Protein AF-A0A522J3L0-F1 (afdb_monomer_lite)

pLDDT: mean 90.89, std 9.18, range [50.06, 98.31]

Secondary structure (DSSP, 8-state):
--SS-EEEEEEEEE-SSSEEEEEEEEE-SSPPTT-SSSEEEEEEEEETT--SEEEETTEEEE-----HHHHHHHHHHHHTT-

Radius of gyration: 17.01 Å; chains: 1; bounding box: 41×33×41 Å

Sequence (82 aa):
MSDKAERLLKERIKLGEDVFADVSVWTVPERVRGSTHRYKYALAYVVAGKGDHRHLGTVEAPYVFVSIDQLIDDFWTDVTQL

Structure (mmCIF, N/CA/C/O backbone):
data_AF-A0A522J3L0-F1
#
_entry.id   AF-A0A522J3L0-F1
#
loop_
_atom_site.group_PDB
_atom_site.id
_atom_site.type_symbol
_atom_site.label_atom_id
_atom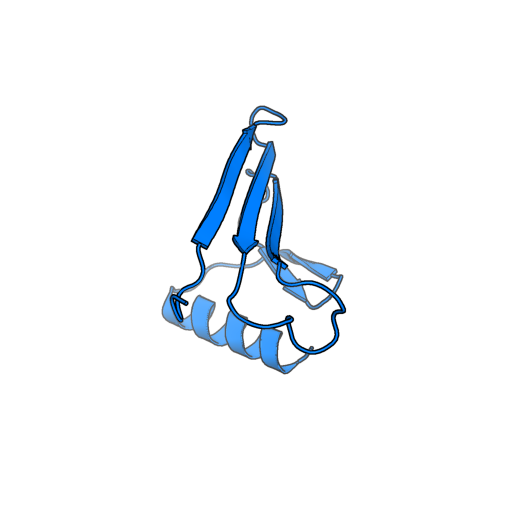_site.label_alt_id
_atom_site.label_comp_id
_atom_site.label_asym_id
_atom_site.label_entity_id
_atom_site.label_seq_id
_atom_site.pdbx_PDB_ins_code
_atom_site.Cartn_x
_atom_site.Cartn_y
_atom_site.Cartn_z
_atom_site.occupancy
_atom_site.B_iso_or_equiv
_atom_site.auth_seq_id
_atom_site.auth_comp_id
_atom_site.auth_asym_id
_atom_site.auth_atom_id
_atom_site.pdbx_PDB_model_num
ATOM 1 N N . MET A 1 1 ? 26.316 -5.960 -16.288 1.00 50.06 1 MET A N 1
ATOM 2 C CA . MET A 1 1 ? 25.130 -5.148 -15.933 1.00 50.06 1 MET A CA 1
ATOM 3 C C . MET A 1 1 ? 24.633 -5.663 -14.593 1.00 50.06 1 MET A C 1
ATOM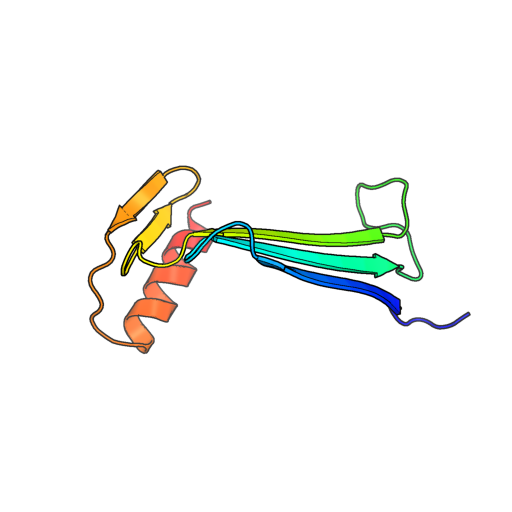 5 O O . MET A 1 1 ? 24.746 -6.856 -14.376 1.00 50.06 1 MET A O 1
ATOM 9 N N . SER A 1 2 ? 24.244 -4.786 -13.668 1.00 56.16 2 SER A N 1
ATOM 10 C CA . SER A 1 2 ? 23.911 -5.167 -12.286 1.00 56.16 2 SER A CA 1
ATOM 11 C C . SER A 1 2 ? 22.612 -5.980 -12.241 1.00 56.16 2 SER A C 1
ATOM 13 O O . SER A 1 2 ? 21.601 -5.510 -12.752 1.00 56.16 2 SER A O 1
ATOM 15 N N . ASP A 1 3 ? 22.613 -7.145 -11.587 1.00 73.44 3 ASP A N 1
ATOM 16 C CA . ASP A 1 3 ? 21.424 -8.000 -11.374 1.00 73.44 3 ASP A CA 1
ATOM 17 C C . ASP A 1 3 ? 20.443 -7.431 -10.330 1.00 73.44 3 ASP A C 1
ATOM 19 O O . ASP A 1 3 ? 19.553 -8.120 -9.829 1.00 73.44 3 ASP A O 1
ATOM 23 N N . LYS A 1 4 ? 20.594 -6.155 -9.963 1.00 79.56 4 LYS A N 1
ATOM 24 C CA . LYS A 1 4 ? 19.779 -5.503 -8.940 1.00 79.56 4 LYS A CA 1
ATOM 25 C C . LYS A 1 4 ? 18.762 -4.551 -9.540 1.00 79.56 4 LYS A C 1
ATOM 27 O O . LYS A 1 4 ? 19.049 -3.794 -10.461 1.00 79.56 4 LYS A O 1
ATOM 32 N N . ALA A 1 5 ? 17.580 -4.559 -8.933 1.00 91.62 5 ALA A N 1
ATOM 33 C CA . ALA A 1 5 ? 16.588 -3.522 -9.134 1.00 91.62 5 ALA A CA 1
ATOM 34 C C . ALA A 1 5 ? 17.112 -2.175 -8.610 1.00 91.62 5 ALA A C 1
ATOM 36 O O . ALA A 1 5 ? 17.674 -2.108 -7.514 1.00 91.62 5 ALA A O 1
ATOM 37 N N . GLU A 1 6 ? 16.878 -1.107 -9.363 1.00 95.00 6 GLU A N 1
ATOM 38 C CA . GLU A 1 6 ? 17.203 0.264 -8.975 1.00 95.00 6 GLU A CA 1
ATOM 39 C C . GLU A 1 6 ? 15.908 1.040 -8.729 1.00 95.00 6 GLU A C 1
ATOM 41 O O . GLU A 1 6 ? 14.956 0.976 -9.509 1.00 95.00 6 GLU A O 1
ATOM 46 N N . ARG A 1 7 ? 15.846 1.751 -7.602 1.00 95.69 7 ARG A N 1
ATOM 47 C CA . ARG A 1 7 ? 14.666 2.521 -7.203 1.00 95.69 7 ARG A CA 1
ATOM 48 C C . ARG A 1 7 ? 14.647 3.848 -7.954 1.00 95.69 7 ARG A C 1
ATOM 50 O O . ARG A 1 7 ? 15.497 4.693 -7.698 1.00 95.69 7 ARG A O 1
ATOM 57 N N . LEU A 1 8 ? 13.645 4.032 -8.807 1.00 96.25 8 LEU A N 1
ATOM 58 C CA . LEU A 1 8 ? 13.432 5.270 -9.559 1.00 96.25 8 LEU A CA 1
ATOM 59 C C . LEU A 1 8 ? 12.585 6.271 -8.775 1.00 96.25 8 LEU A C 1
ATOM 61 O O . LEU A 1 8 ? 12.872 7.462 -8.787 1.00 96.25 8 LEU A O 1
ATOM 65 N N . LEU A 1 9 ? 11.556 5.779 -8.080 1.00 95.94 9 LEU A N 1
ATOM 66 C CA . LEU A 1 9 ? 10.612 6.604 -7.333 1.00 95.94 9 LEU A CA 1
ATOM 67 C C . LEU A 1 9 ? 10.228 5.910 -6.027 1.00 95.94 9 LEU A C 1
ATOM 69 O O . LEU A 1 9 ? 9.991 4.700 -6.004 1.00 95.94 9 LEU A O 1
ATOM 73 N N . LYS A 1 10 ? 10.172 6.673 -4.937 1.00 97.00 10 LYS A N 1
ATOM 74 C CA . LYS A 1 10 ? 9.530 6.267 -3.683 1.00 97.00 10 LYS A CA 1
ATOM 75 C C . LYS A 1 10 ? 9.043 7.516 -2.976 1.00 97.00 10 LYS A C 1
ATOM 77 O O . LYS A 1 10 ? 9.818 8.171 -2.282 1.00 97.00 10 LYS A O 1
ATOM 82 N N . GLU A 1 11 ? 7.774 7.814 -3.172 1.00 97.19 11 GLU A N 1
ATOM 83 C CA . GLU A 1 11 ? 7.131 9.009 -2.652 1.00 97.19 11 GLU A CA 1
ATOM 84 C C . GLU A 1 11 ? 5.856 8.641 -1.912 1.00 97.19 11 GLU A C 1
ATOM 86 O O . GLU A 1 11 ? 5.129 7.728 -2.305 1.00 97.19 11 GLU A O 1
ATOM 91 N N . ARG A 1 12 ? 5.597 9.388 -0.840 1.00 96.75 12 ARG A N 1
ATOM 92 C CA . ARG A 1 12 ? 4.295 9.449 -0.193 1.00 96.75 12 ARG A CA 1
ATOM 93 C C . ARG A 1 12 ? 3.731 10.837 -0.442 1.00 96.75 12 ARG A C 1
ATOM 95 O O . ARG A 1 12 ? 4.255 11.818 0.083 1.00 96.75 12 ARG A O 1
ATOM 102 N N . ILE A 1 13 ? 2.681 10.915 -1.244 1.00 97.19 13 ILE A N 1
ATOM 103 C CA . ILE A 1 13 ? 2.045 12.172 -1.634 1.00 97.19 13 ILE A CA 1
ATOM 104 C C . ILE A 1 13 ? 0.856 12.393 -0.707 1.00 97.19 13 ILE A C 1
ATOM 106 O O . ILE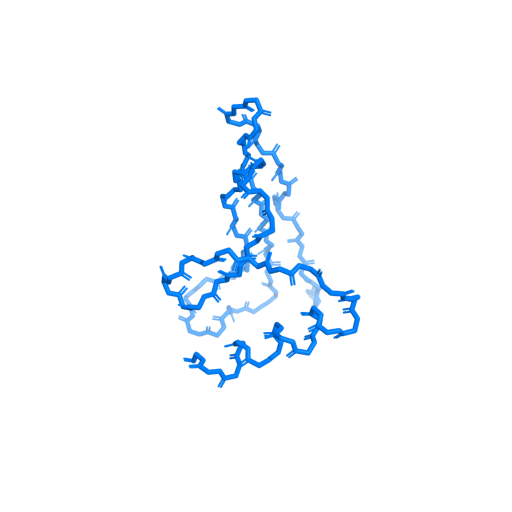 A 1 13 ? -0.107 11.631 -0.756 1.00 97.19 13 ILE A O 1
ATOM 110 N N . LYS A 1 14 ? 0.910 13.421 0.145 1.00 95.69 14 LYS A N 1
ATOM 111 C CA . LYS A 1 14 ? -0.239 13.825 0.967 1.00 95.69 14 LYS A CA 1
ATOM 112 C C . LYS A 1 14 ? -1.285 14.492 0.069 1.00 95.69 14 LYS A C 1
ATOM 114 O O . LYS A 1 14 ? -0.979 15.474 -0.599 1.00 95.69 14 LYS A O 1
ATOM 119 N N . LEU A 1 15 ? -2.498 13.951 0.056 1.00 95.94 15 LEU A N 1
ATOM 120 C CA . LEU A 1 15 ? -3.624 14.417 -0.766 1.00 95.94 15 LEU A CA 1
ATOM 121 C C . LEU A 1 15 ? -4.718 15.094 0.072 1.00 95.94 15 LEU A C 1
ATOM 123 O O . LEU A 1 15 ? -5.526 15.848 -0.459 1.00 95.94 15 LEU A O 1
ATOM 127 N N . GLY A 1 16 ? -4.728 14.851 1.380 1.00 92.69 16 GLY A N 1
ATOM 128 C CA . GLY A 1 16 ? -5.641 15.455 2.345 1.00 92.69 16 GLY A CA 1
ATOM 129 C C . GLY A 1 16 ? -5.114 15.274 3.764 1.00 92.69 16 GLY A C 1
ATOM 130 O O . GLY A 1 16 ? -4.001 14.783 3.950 1.00 92.69 16 GLY A O 1
ATOM 131 N N . GLU A 1 17 ? -5.894 15.676 4.766 1.00 89.81 17 GLU A N 1
ATOM 132 C CA . GLU A 1 17 ? -5.533 15.505 6.181 1.00 89.81 17 GLU A CA 1
ATOM 133 C C . GLU A 1 17 ? -5.219 14.039 6.503 1.00 89.81 17 GLU A C 1
ATOM 135 O O . GLU A 1 17 ? -4.112 13.745 6.954 1.00 89.81 17 GLU A O 1
ATOM 140 N N . ASP A 1 18 ? -6.120 13.150 6.084 1.00 90.31 18 ASP A N 1
ATOM 141 C CA . ASP A 1 18 ? -6.058 11.702 6.282 1.00 90.31 18 ASP A CA 1
ATOM 142 C C . ASP A 1 18 ? -5.958 10.925 4.963 1.00 90.31 18 ASP A C 1
ATOM 144 O O . ASP A 1 18 ? -6.315 9.759 4.886 1.00 90.31 18 ASP A O 1
ATOM 148 N N . VAL A 1 19 ? -5.497 11.546 3.878 1.00 93.81 19 VAL A N 1
ATOM 149 C CA . VAL A 1 19 ? -5.428 10.884 2.566 1.00 93.81 19 VAL A CA 1
ATOM 150 C C . VAL A 1 19 ? -4.029 11.009 1.994 1.00 93.81 19 VAL A C 1
ATOM 152 O O . VAL A 1 19 ? -3.480 12.112 1.925 1.00 93.81 19 VAL A O 1
ATOM 155 N N . PHE A 1 20 ? -3.452 9.899 1.539 1.00 94.75 20 PHE A N 1
ATOM 156 C CA . PHE A 1 20 ? -2.172 9.902 0.839 1.00 94.75 20 PHE A CA 1
ATOM 157 C C . PHE A 1 20 ? -2.072 8.803 -0.221 1.00 94.75 20 PHE A C 1
ATOM 159 O O . PHE A 1 20 ? -2.737 7.773 -0.146 1.00 94.75 20 PHE A O 1
ATOM 166 N N . ALA A 1 21 ? -1.200 9.016 -1.205 1.00 96.94 21 ALA A N 1
ATOM 167 C CA . ALA A 1 21 ? -0.790 7.994 -2.158 1.00 96.94 21 ALA A CA 1
ATOM 168 C C . ALA A 1 21 ? 0.650 7.551 -1.873 1.00 96.94 21 ALA A C 1
ATOM 170 O O . ALA A 1 21 ? 1.550 8.388 -1.813 1.00 96.94 21 ALA A O 1
ATOM 171 N N . ASP A 1 22 ? 0.871 6.246 -1.727 1.00 97.31 22 ASP A N 1
ATOM 172 C CA . ASP A 1 22 ? 2.203 5.643 -1.721 1.00 97.31 22 ASP A CA 1
ATOM 173 C C . ASP A 1 22 ? 2.550 5.168 -3.130 1.00 97.31 22 ASP A C 1
ATOM 175 O O . ASP A 1 22 ? 1.873 4.316 -3.708 1.00 97.31 22 ASP A O 1
ATOM 179 N N . VAL A 1 23 ? 3.631 5.715 -3.677 1.00 97.81 23 VAL A N 1
ATOM 180 C CA . VAL A 1 23 ? 4.100 5.445 -5.035 1.00 97.81 23 VAL A CA 1
ATOM 181 C C . VAL A 1 23 ? 5.516 4.910 -4.955 1.00 97.81 23 VAL A C 1
ATOM 183 O O . VAL A 1 23 ? 6.433 5.610 -4.526 1.00 97.81 23 VAL A O 1
ATOM 186 N N . SER A 1 24 ? 5.721 3.668 -5.384 1.00 98.12 24 SER A N 1
ATOM 187 C CA . SER A 1 24 ? 7.056 3.086 -5.514 1.00 98.12 24 SER A CA 1
ATOM 188 C C . SER A 1 24 ? 7.264 2.500 -6.905 1.00 98.12 24 SER A C 1
ATOM 190 O O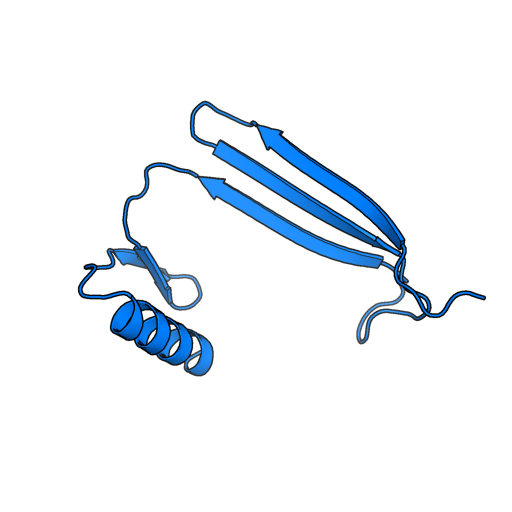 . SER A 1 24 ? 6.452 1.705 -7.378 1.00 98.12 24 SER A O 1
ATOM 192 N N . VAL A 1 25 ? 8.370 2.878 -7.550 1.00 97.62 25 VAL A N 1
ATOM 193 C CA . VAL A 1 25 ? 8.756 2.412 -8.888 1.00 97.62 25 VAL A CA 1
ATOM 194 C C . VAL A 1 25 ? 10.229 2.026 -8.893 1.00 97.62 25 VAL A C 1
ATOM 196 O O . VAL A 1 25 ? 11.095 2.767 -8.420 1.00 97.62 25 VAL A O 1
ATOM 199 N N . TRP A 1 26 ? 10.515 0.871 -9.480 1.00 97.75 26 TRP A N 1
ATOM 200 C CA . TRP A 1 26 ? 11.859 0.345 -9.674 1.00 97.75 26 TRP A CA 1
ATOM 201 C C . TRP A 1 26 ? 12.068 -0.020 -11.138 1.00 97.75 26 TRP A C 1
ATOM 203 O O . TRP A 1 26 ? 11.171 -0.582 -11.768 1.00 97.75 26 TRP A O 1
ATOM 213 N N . THR A 1 27 ? 13.262 0.233 -11.664 1.00 97.00 27 THR A N 1
ATOM 214 C CA . THR A 1 27 ? 13.734 -0.445 -12.875 1.00 97.00 27 THR A CA 1
ATOM 215 C C . THR A 1 27 ? 14.357 -1.782 -12.484 1.00 97.00 27 THR A C 1
ATOM 217 O O . THR A 1 27 ? 15.010 -1.892 -11.445 1.00 97.00 27 THR A O 1
ATOM 220 N N . VAL A 1 28 ? 14.123 -2.817 -13.283 1.00 95.56 28 VAL A N 1
ATOM 221 C CA . VAL A 1 28 ? 14.603 -4.182 -13.055 1.00 95.56 28 VAL A CA 1
ATOM 222 C C . VAL A 1 28 ? 15.463 -4.674 -14.231 1.00 95.56 28 VAL A C 1
ATOM 224 O O . VAL A 1 28 ? 15.256 -4.252 -15.375 1.00 95.56 28 VAL A O 1
ATOM 227 N N . PRO A 1 29 ? 16.422 -5.590 -13.991 1.00 93.31 29 PRO A N 1
ATOM 228 C CA . PRO A 1 29 ? 17.358 -6.056 -15.021 1.00 93.31 29 PRO A CA 1
ATOM 229 C C . PRO A 1 29 ? 16.736 -6.882 -16.147 1.00 93.31 29 PRO A C 1
ATOM 231 O O . PRO A 1 29 ? 17.388 -7.090 -17.167 1.00 93.31 29 PRO A O 1
ATOM 234 N N . GLU A 1 30 ? 15.485 -7.323 -16.011 1.00 94.00 30 GLU A N 1
ATOM 235 C CA . GLU A 1 30 ? 14.723 -8.069 -17.018 1.00 94.00 30 GLU A CA 1
ATOM 236 C C . GLU A 1 30 ? 13.300 -7.524 -17.130 1.00 94.00 30 GLU A C 1
ATOM 238 O O . GLU A 1 30 ? 12.842 -6.768 -16.274 1.00 94.00 30 GLU A O 1
ATOM 243 N N . ARG A 1 31 ? 12.585 -7.869 -18.205 1.00 94.94 31 ARG A N 1
ATOM 244 C CA . ARG A 1 31 ? 11.176 -7.473 -18.313 1.00 94.94 31 ARG A CA 1
ATOM 245 C C . ARG A 1 31 ? 10.382 -8.162 -17.213 1.00 94.94 31 ARG A C 1
ATOM 247 O O . ARG A 1 31 ? 10.583 -9.344 -16.944 1.00 94.94 31 ARG A O 1
ATOM 254 N N . VAL A 1 32 ? 9.452 -7.433 -16.610 1.00 93.38 32 VAL A N 1
ATOM 255 C CA . VAL A 1 32 ? 8.523 -8.044 -15.658 1.00 93.38 32 VAL A CA 1
ATOM 256 C C . VAL A 1 32 ? 7.669 -9.062 -16.412 1.00 93.38 32 VAL A C 1
ATOM 258 O O . VAL A 1 32 ? 7.183 -8.776 -17.507 1.00 93.38 32 VAL A O 1
ATOM 261 N N . ARG A 1 33 ? 7.502 -10.263 -15.849 1.00 93.00 33 ARG A N 1
ATOM 262 C CA . ARG A 1 33 ? 6.688 -11.325 -16.454 1.00 93.00 33 ARG A CA 1
ATOM 263 C C . ARG A 1 33 ? 5.296 -10.787 -16.799 1.00 93.00 33 ARG A C 1
ATOM 265 O O . ARG A 1 33 ? 4.630 -10.215 -15.945 1.00 93.00 33 ARG A O 1
ATOM 272 N N . GLY A 1 34 ? 4.868 -10.991 -18.045 1.00 93.94 34 GLY A N 1
ATOM 273 C CA . GLY A 1 34 ? 3.582 -10.488 -18.543 1.00 93.94 34 GLY A CA 1
ATOM 274 C C . GLY A 1 34 ? 3.595 -9.022 -18.989 1.00 93.94 34 GLY A C 1
ATOM 275 O O . GLY A 1 34 ? 2.548 -8.501 -19.354 1.00 93.94 34 GLY A O 1
ATOM 276 N N . SER A 1 35 ? 4.757 -8.362 -19.000 1.00 93.94 35 SER A N 1
ATOM 277 C CA . SER A 1 35 ? 4.915 -6.982 -19.458 1.00 93.94 35 SER A CA 1
ATOM 278 C C . SER A 1 35 ? 5.977 -6.843 -20.555 1.00 93.94 35 SER A C 1
ATOM 280 O O . SER A 1 35 ? 6.899 -7.649 -20.696 1.00 93.94 35 SER A O 1
ATOM 282 N N . THR A 1 36 ? 5.863 -5.773 -21.342 1.00 95.62 36 THR A N 1
ATOM 283 C CA . THR A 1 36 ? 6.854 -5.364 -22.341 1.00 95.62 36 THR A CA 1
ATOM 284 C C . THR A 1 36 ? 7.965 -4.484 -21.760 1.00 95.62 36 THR A C 1
ATOM 286 O O . THR A 1 36 ? 8.958 -4.259 -22.456 1.00 95.62 36 THR A O 1
ATOM 289 N N . HIS A 1 37 ? 7.845 -4.034 -20.504 1.00 95.00 37 HIS A N 1
ATOM 290 C CA . HIS A 1 37 ? 8.750 -3.075 -19.864 1.00 95.00 37 HIS A CA 1
ATOM 291 C C . HIS A 1 37 ? 9.565 -3.656 -18.699 1.00 95.00 37 HIS A C 1
ATOM 293 O O . HIS A 1 37 ? 9.279 -4.719 -18.148 1.00 95.00 37 HIS A O 1
ATOM 299 N N . ARG A 1 38 ? 10.576 -2.889 -18.283 1.00 96.38 38 ARG A N 1
ATOM 300 C CA . ARG A 1 38 ? 11.514 -3.200 -17.193 1.00 96.38 38 ARG A CA 1
ATOM 301 C C . ARG A 1 38 ? 11.171 -2.485 -15.882 1.00 96.38 38 ARG A C 1
ATOM 303 O O . ARG A 1 38 ? 12.038 -2.305 -15.044 1.00 96.38 38 ARG A O 1
ATOM 310 N N . TYR A 1 39 ? 9.923 -2.063 -15.699 1.00 96.44 39 TYR A N 1
ATOM 311 C CA . TYR A 1 39 ? 9.476 -1.417 -14.465 1.00 96.44 39 TYR A CA 1
ATOM 312 C C . TYR A 1 39 ? 8.665 -2.360 -13.584 1.00 96.44 39 TYR A C 1
ATOM 314 O O . TYR A 1 39 ? 7.685 -2.946 -14.041 1.00 96.44 39 TYR A O 1
ATOM 322 N N . LYS A 1 40 ? 9.049 -2.464 -12.312 1.00 95.69 40 LYS A N 1
ATOM 323 C CA . LYS A 1 40 ? 8.201 -2.990 -11.239 1.00 95.69 40 LYS A CA 1
ATOM 324 C C . LYS A 1 40 ? 7.641 -1.799 -10.470 1.00 95.69 40 LYS A C 1
ATOM 326 O O . LYS A 1 40 ? 8.359 -0.826 -10.253 1.00 95.69 40 LYS A O 1
ATOM 331 N N . T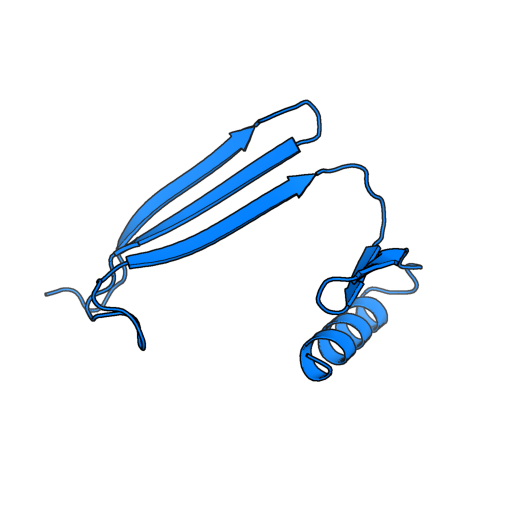YR A 1 41 ? 6.387 -1.867 -10.048 1.00 96.19 41 TYR A N 1
ATOM 332 C CA . TYR A 1 41 ? 5.751 -0.782 -9.309 1.00 96.19 41 TYR A CA 1
ATOM 333 C C . TYR A 1 41 ? 4.775 -1.313 -8.260 1.00 96.19 41 TYR A C 1
ATOM 335 O O . TYR A 1 41 ? 4.270 -2.428 -8.376 1.00 96.19 41 TYR A O 1
ATOM 343 N N . ALA A 1 42 ? 4.542 -0.504 -7.231 1.00 95.69 42 ALA A N 1
ATOM 344 C CA . ALA A 1 42 ? 3.517 -0.700 -6.215 1.00 95.69 42 ALA A CA 1
ATOM 345 C C . ALA A 1 42 ? 2.912 0.671 -5.900 1.00 95.69 42 ALA A C 1
ATOM 347 O O . ALA A 1 42 ? 3.640 1.589 -5.514 1.00 95.69 42 ALA A O 1
ATOM 348 N N . LEU A 1 43 ? 1.606 0.803 -6.127 1.00 96.19 43 LEU A N 1
ATOM 349 C CA . LEU A 1 43 ? 0.849 2.039 -5.954 1.00 96.19 43 LEU A CA 1
ATOM 350 C C . LEU A 1 43 ? -0.295 1.757 -4.981 1.00 96.19 43 LEU A C 1
ATOM 352 O O . LEU A 1 43 ? -1.042 0.804 -5.197 1.00 96.19 43 LEU A O 1
ATOM 356 N N . ALA A 1 44 ? -0.435 2.569 -3.939 1.00 93.94 44 ALA A N 1
ATOM 357 C CA . ALA A 1 44 ? -1.530 2.455 -2.983 1.00 93.94 44 ALA A CA 1
ATOM 358 C C . ALA A 1 44 ? -2.150 3.828 -2.726 1.00 93.94 44 ALA A C 1
ATOM 360 O O . ALA A 1 44 ? -1.435 4.796 -2.477 1.00 93.94 44 ALA A O 1
ATOM 361 N N . TYR A 1 45 ? -3.478 3.904 -2.770 1.00 91.94 45 TYR A N 1
ATOM 362 C CA . TYR A 1 45 ? -4.239 5.061 -2.314 1.00 91.94 45 TYR A CA 1
ATOM 363 C C . TYR A 1 45 ? -4.807 4.736 -0.936 1.00 91.94 45 TYR A C 1
ATOM 365 O O . TYR A 1 45 ? -5.573 3.784 -0.793 1.00 91.94 45 TYR A O 1
ATOM 373 N N . VAL A 1 46 ? -4.396 5.495 0.074 1.00 88.44 46 VAL A N 1
ATOM 374 C CA . VAL A 1 46 ? -4.713 5.230 1.476 1.00 88.44 46 VAL A CA 1
ATOM 375 C C . VAL A 1 46 ? -5.531 6.383 2.036 1.00 88.44 46 VAL A C 1
ATOM 377 O O . VAL A 1 46 ? -5.136 7.546 1.945 1.00 88.44 46 VAL A O 1
ATOM 380 N N . VAL A 1 47 ? -6.663 6.036 2.645 1.00 87.50 47 VAL A N 1
ATOM 381 C CA . VAL A 1 47 ? -7.508 6.940 3.429 1.00 87.50 47 VAL A CA 1
ATOM 382 C C . VAL A 1 47 ? -7.428 6.476 4.883 1.00 87.50 47 VAL A C 1
ATOM 384 O O . VAL A 1 47 ? -7.954 5.419 5.230 1.00 87.50 47 VAL A O 1
ATOM 387 N N . ALA A 1 48 ? -6.710 7.226 5.712 1.00 75.81 48 ALA A N 1
ATOM 388 C CA . ALA A 1 48 ? -6.641 7.040 7.152 1.00 75.81 48 ALA A CA 1
ATOM 389 C C . ALA A 1 48 ? -7.994 7.363 7.815 1.00 75.81 48 ALA A C 1
ATOM 391 O O . ALA A 1 48 ? -8.856 8.020 7.235 1.00 75.81 48 ALA A O 1
ATOM 392 N N . GLY A 1 49 ? -8.201 6.841 9.026 1.00 68.00 49 GLY A N 1
ATOM 393 C CA . GLY A 1 49 ? -9.411 7.107 9.813 1.00 68.00 49 GLY A CA 1
ATOM 394 C C . GLY A 1 49 ? -10.605 6.178 9.553 1.00 68.00 49 GLY A C 1
ATOM 395 O O . GLY A 1 49 ? -11.645 6.362 10.174 1.00 68.00 49 GLY A O 1
ATOM 396 N N . LYS A 1 50 ? -10.476 5.147 8.705 1.00 68.19 50 LYS A N 1
ATOM 397 C CA . LYS A 1 50 ? -11.545 4.148 8.488 1.00 68.19 50 LYS A CA 1
ATOM 398 C C . LYS A 1 50 ? -11.765 3.178 9.660 1.00 68.19 50 LYS A C 1
ATOM 400 O O . LYS A 1 50 ? -12.752 2.451 9.667 1.00 68.19 50 LYS A O 1
ATOM 405 N N . GLY A 1 51 ? -10.870 3.181 10.649 1.00 80.94 51 GLY A N 1
ATOM 406 C CA . GLY A 1 51 ? -10.840 2.162 11.696 1.00 80.94 51 GLY A CA 1
ATOM 407 C C . GLY A 1 51 ? -10.436 0.792 11.147 1.00 80.94 51 GLY A C 1
ATOM 408 O O . GLY A 1 51 ? -9.946 0.676 10.017 1.00 80.94 51 GLY A O 1
ATOM 409 N N . ASP A 1 52 ? -10.635 -0.239 11.959 1.00 89.31 52 ASP A N 1
ATOM 410 C CA . ASP A 1 52 ? -10.300 -1.613 11.602 1.00 89.31 52 ASP A CA 1
ATOM 411 C C . ASP A 1 52 ? -11.255 -2.124 10.512 1.00 89.31 52 ASP A C 1
ATOM 413 O O . ASP A 1 52 ? -12.476 -2.162 10.683 1.00 89.31 52 ASP A O 1
ATOM 417 N N . HIS A 1 53 ? -10.695 -2.521 9.371 1.00 90.75 53 HIS A N 1
ATOM 418 C CA . HIS A 1 53 ? -11.428 -3.108 8.253 1.00 90.75 53 HIS A CA 1
ATOM 419 C C . HIS A 1 53 ? -10.574 -4.160 7.546 1.00 90.75 53 HIS A C 1
ATOM 421 O O . HIS A 1 53 ? -9.345 -4.153 7.633 1.00 90.75 53 HIS A O 1
ATOM 427 N N . ARG A 1 54 ? -11.240 -5.060 6.827 1.00 88.94 54 ARG A N 1
ATOM 428 C CA . ARG A 1 54 ? -10.619 -6.053 5.945 1.00 88.94 54 ARG A CA 1
ATOM 429 C C . ARG A 1 54 ? -11.175 -5.923 4.536 1.00 88.94 54 ARG A C 1
ATOM 431 O O . ARG A 1 54 ? -12.301 -5.461 4.338 1.00 88.94 54 ARG A O 1
ATOM 438 N N . HIS A 1 55 ? -10.379 -6.359 3.569 1.00 86.00 55 HIS A N 1
ATOM 439 C CA . HIS A 1 55 ? -10.759 -6.388 2.164 1.00 86.00 55 HIS A CA 1
ATOM 440 C C . HIS A 1 55 ? -11.006 -7.828 1.718 1.00 86.00 55 HIS A C 1
ATOM 442 O O . HIS A 1 55 ? -10.081 -8.631 1.645 1.00 86.00 55 HIS A O 1
ATOM 448 N N . LEU A 1 56 ? -12.256 -8.124 1.377 1.00 87.12 56 LEU A N 1
ATOM 449 C CA . LEU A 1 56 ? -12.698 -9.374 0.767 1.00 87.12 56 LEU A CA 1
ATOM 450 C C . LEU A 1 56 ? -12.910 -9.125 -0.726 1.00 87.12 56 LEU A C 1
ATOM 452 O O . LEU A 1 56 ? -14.008 -8.807 -1.191 1.00 87.12 56 LEU A O 1
ATOM 456 N N . GLY A 1 57 ? -11.817 -9.183 -1.482 1.00 83.75 57 GLY A N 1
ATOM 457 C CA . GLY A 1 57 ? -11.811 -8.865 -2.907 1.00 83.75 57 GLY A CA 1
ATOM 458 C C . GLY A 1 57 ? -12.118 -7.389 -3.121 1.00 83.75 57 GLY A C 1
ATOM 459 O O . GLY A 1 57 ? -11.345 -6.527 -2.713 1.00 83.75 57 GLY A O 1
ATOM 460 N N . THR A 1 58 ? -13.251 -7.082 -3.752 1.00 85.44 58 THR A N 1
ATOM 461 C CA . THR A 1 58 ? -13.713 -5.696 -3.940 1.00 85.44 58 THR A CA 1
ATOM 462 C C . THR A 1 58 ? -14.578 -5.182 -2.788 1.00 85.44 58 THR A C 1
ATOM 464 O O . THR A 1 58 ? -15.024 -4.037 -2.836 1.00 85.44 58 THR A O 1
ATOM 467 N N . VAL A 1 59 ? -14.871 -6.017 -1.787 1.00 87.00 59 VAL A N 1
ATOM 468 C CA . VAL A 1 59 ? -15.727 -5.665 -0.650 1.00 87.00 59 VAL A CA 1
ATOM 469 C C . VAL A 1 59 ? -14.861 -5.229 0.526 1.00 87.00 59 VAL A C 1
ATOM 471 O O . VAL A 1 59 ? -13.927 -5.922 0.914 1.00 87.00 59 VAL A O 1
ATOM 474 N N . GLU A 1 60 ? -15.193 -4.084 1.109 1.00 88.94 60 GLU A N 1
ATOM 475 C CA . GLU A 1 60 ? -14.620 -3.614 2.369 1.00 88.94 60 GLU A CA 1
ATOM 476 C C . GLU A 1 60 ? -15.615 -3.903 3.498 1.00 88.94 60 GLU A C 1
ATOM 478 O O . GLU A 1 60 ? -16.802 -3.588 3.372 1.00 88.94 60 GLU A O 1
ATOM 483 N N . ALA A 1 61 ? -15.148 -4.520 4.582 1.00 89.50 61 ALA A N 1
ATOM 484 C CA . ALA A 1 61 ? -15.970 -4.860 5.741 1.00 89.50 61 ALA A CA 1
ATOM 485 C C . ALA A 1 61 ? -15.277 -4.432 7.045 1.00 89.50 61 ALA A C 1
ATOM 487 O O . ALA A 1 61 ? -14.051 -4.548 7.130 1.00 89.50 61 ALA A O 1
ATOM 488 N N . PRO A 1 62 ? -16.024 -3.982 8.074 1.00 91.50 62 PRO A N 1
ATOM 489 C CA . PRO A 1 62 ? -15.458 -3.728 9.395 1.00 91.50 62 PRO A CA 1
ATOM 490 C C . PRO A 1 62 ? -14.750 -4.971 9.940 1.00 91.50 62 PRO A C 1
ATOM 492 O O . PRO A 1 62 ? -15.233 -6.094 9.775 1.00 91.50 62 PRO A O 1
ATOM 495 N N . TYR A 1 63 ? -13.625 -4.767 10.615 1.00 93.69 63 TYR A N 1
ATOM 496 C CA . TYR A 1 63 ? -12.885 -5.818 11.299 1.00 93.69 63 TYR A CA 1
ATOM 497 C C . TYR A 1 63 ? -12.963 -5.595 12.806 1.00 93.69 63 TYR A C 1
ATOM 499 O O . TYR A 1 63 ? -12.788 -4.480 13.285 1.00 93.69 63 TYR A O 1
ATOM 507 N N . VAL A 1 64 ? -13.248 -6.652 13.564 1.00 94.06 64 VAL A N 1
ATOM 508 C CA . VAL A 1 64 ? -13.234 -6.595 15.028 1.00 94.06 64 VAL A CA 1
ATOM 509 C C . VAL A 1 64 ? -11.908 -7.167 15.491 1.00 94.06 64 VAL A C 1
ATOM 511 O O . VAL A 1 64 ? -11.690 -8.373 15.405 1.00 94.06 64 VAL A O 1
ATOM 514 N N . PHE A 1 65 ? -11.022 -6.302 15.975 1.00 95.19 65 PHE A N 1
ATOM 515 C CA . PHE A 1 65 ? -9.733 -6.734 16.490 1.00 95.19 65 PHE A CA 1
ATOM 516 C C . PHE A 1 65 ? -9.891 -7.627 17.730 1.00 95.19 65 PHE A C 1
ATOM 518 O O . PHE A 1 65 ? -10.552 -7.254 18.701 1.00 95.19 65 PHE A O 1
ATOM 525 N N . VAL A 1 66 ? -9.243 -8.796 17.703 1.00 97.38 66 VAL A N 1
ATOM 526 C CA . VAL A 1 66 ? -9.194 -9.745 18.830 1.00 97.38 66 VAL A CA 1
ATOM 527 C C . VAL A 1 66 ? -7.764 -9.900 19.342 1.00 97.38 66 VAL A C 1
ATOM 529 O O . VAL A 1 66 ? -7.494 -9.698 20.524 1.00 97.38 66 VAL A O 1
ATOM 532 N N . SER A 1 67 ? -6.837 -10.262 18.456 1.00 97.69 67 SER A N 1
ATOM 533 C CA . SER A 1 67 ? -5.409 -10.390 18.753 1.00 97.69 67 SER A CA 1
ATOM 534 C C . SER A 1 67 ? -4.586 -10.249 17.472 1.00 97.69 67 SER A C 1
ATOM 536 O O . SER A 1 67 ? -5.127 -10.343 16.370 1.00 97.69 67 SER A O 1
ATOM 538 N N . ILE A 1 68 ? -3.274 -10.037 17.613 1.00 97.25 68 ILE A N 1
ATOM 539 C CA . ILE A 1 68 ? -2.356 -9.980 16.466 1.00 97.25 68 ILE A CA 1
ATOM 540 C C . ILE A 1 68 ? -2.314 -11.318 15.722 1.00 97.25 68 ILE A C 1
ATOM 542 O O . ILE A 1 68 ? -2.355 -11.317 14.496 1.00 97.25 68 ILE A O 1
ATOM 546 N N . ASP A 1 69 ? -2.286 -12.440 16.443 1.00 98.31 69 ASP A N 1
ATOM 547 C CA . ASP A 1 69 ? -2.249 -13.770 15.828 1.00 98.31 69 ASP A CA 1
ATOM 548 C C . ASP A 1 69 ? -3.523 -14.024 15.004 1.00 98.31 69 ASP A C 1
ATOM 550 O O . ASP A 1 69 ? -3.436 -14.378 13.831 1.00 98.31 69 ASP A O 1
ATOM 554 N N . GLN A 1 70 ? -4.702 -13.709 15.561 1.00 97.69 70 GLN A N 1
ATOM 555 C CA . GLN A 1 70 ? -5.975 -13.837 14.838 1.00 97.69 70 GLN A CA 1
ATOM 556 C C . GLN A 1 70 ? -6.049 -12.910 13.618 1.00 97.69 70 GLN A C 1
ATOM 558 O O . GLN A 1 70 ? -6.539 -13.317 12.570 1.00 97.69 70 GLN A O 1
ATOM 563 N N . LEU A 1 71 ? -5.540 -11.679 13.728 1.00 96.12 71 LEU A N 1
ATOM 564 C CA . LEU A 1 71 ? -5.472 -10.748 12.600 1.00 96.12 71 LEU A CA 1
ATOM 565 C C . LEU A 1 71 ? -4.647 -11.322 11.440 1.00 96.12 71 LEU A C 1
ATOM 567 O O . LEU A 1 71 ? -5.038 -11.185 10.280 1.00 96.12 71 LEU A O 1
ATOM 571 N N . ILE A 1 72 ? -3.517 -11.965 11.741 1.00 96.00 72 ILE A N 1
ATOM 572 C CA . ILE A 1 72 ? -2.657 -12.594 10.732 1.00 96.00 72 ILE A CA 1
ATOM 573 C C . ILE A 1 72 ? -3.354 -13.809 10.107 1.00 96.00 72 ILE A C 1
ATOM 575 O O . ILE A 1 72 ? -3.343 -13.947 8.880 1.00 96.00 72 ILE A O 1
ATOM 579 N N . ASP A 1 73 ? -3.982 -14.659 10.919 1.00 96.81 73 ASP A N 1
ATOM 580 C CA . ASP A 1 73 ? -4.702 -15.845 10.441 1.00 96.81 73 ASP A CA 1
ATOM 581 C C . ASP A 1 73 ? -5.906 -15.470 9.559 1.00 96.81 73 ASP A C 1
ATOM 583 O O . ASP A 1 73 ? -6.098 -16.038 8.477 1.00 96.81 73 ASP A O 1
ATOM 587 N N . ASP A 1 74 ? -6.682 -14.465 9.972 1.00 95.12 74 ASP A N 1
ATOM 588 C CA . ASP A 1 74 ? -7.809 -13.936 9.202 1.00 95.12 74 ASP A CA 1
ATOM 589 C C . ASP A 1 74 ? -7.344 -13.347 7.866 1.00 95.12 74 ASP A C 1
ATOM 591 O O . ASP A 1 74 ? -7.968 -13.593 6.833 1.00 95.12 74 ASP A O 1
ATOM 595 N N . PHE A 1 75 ? -6.222 -12.619 7.861 1.00 94.06 75 PHE A N 1
ATOM 596 C CA . PHE A 1 75 ? -5.645 -12.058 6.639 1.00 94.06 75 PHE A CA 1
ATOM 597 C C . PHE A 1 75 ? -5.265 -13.147 5.628 1.00 94.06 75 PHE A C 1
ATOM 599 O O . PHE A 1 75 ? -5.607 -13.046 4.449 1.00 94.06 75 PHE A O 1
ATOM 606 N N . TRP A 1 76 ? -4.576 -14.206 6.057 1.00 94.94 76 TRP A N 1
ATOM 607 C CA . TRP A 1 76 ? -4.212 -15.297 5.144 1.00 94.94 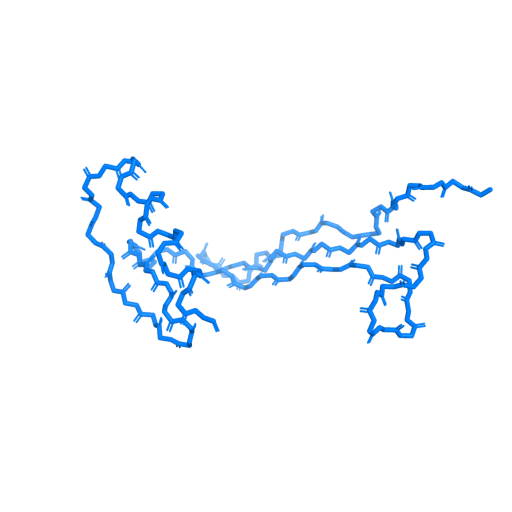76 TRP A CA 1
ATOM 608 C C . TRP A 1 76 ? -5.426 -16.096 4.676 1.00 94.94 76 TRP A C 1
ATOM 610 O O . TRP A 1 76 ? -5.471 -16.549 3.527 1.00 94.94 76 TRP A O 1
ATOM 620 N N . THR A 1 77 ? -6.434 -16.222 5.535 1.00 93.25 77 THR A N 1
ATOM 621 C CA . THR A 1 77 ? -7.725 -16.804 5.165 1.00 93.25 77 THR A CA 1
ATOM 622 C C . THR A 1 77 ? -8.397 -15.992 4.056 1.00 93.25 77 THR A C 1
ATOM 624 O O . THR A 1 77 ? -8.934 -16.584 3.123 1.00 93.25 77 THR A O 1
ATOM 627 N N . ASP A 1 78 ? -8.301 -14.662 4.088 1.00 91.56 78 ASP A N 1
ATOM 628 C CA . ASP A 1 78 ? -8.836 -13.794 3.030 1.00 91.56 78 ASP A CA 1
ATOM 629 C C . ASP A 1 78 ? -8.071 -13.902 1.728 1.00 91.56 78 ASP A C 1
ATOM 631 O O . ASP A 1 78 ? -8.668 -14.077 0.669 1.00 91.56 78 ASP A O 1
ATOM 635 N N . VAL A 1 79 ? -6.743 -13.839 1.800 1.00 90.38 79 VAL A N 1
ATOM 636 C CA . VAL A 1 79 ? -5.880 -13.918 0.616 1.00 90.38 79 VAL A CA 1
ATOM 637 C C . VAL A 1 79 ? -6.079 -15.231 -0.144 1.00 90.38 79 VAL A C 1
ATOM 639 O O . VAL A 1 79 ? -5.986 -15.241 -1.367 1.00 90.38 79 VAL A O 1
ATOM 642 N N . THR A 1 80 ? -6.353 -16.334 0.555 1.00 88.81 80 THR A N 1
ATOM 643 C CA . THR A 1 80 ? -6.549 -17.654 -0.071 1.00 88.81 80 THR A CA 1
ATOM 644 C C . THR A 1 80 ? -7.937 -17.861 -0.684 1.00 88.81 80 THR A C 1
ATOM 646 O O . THR A 1 80 ? -8.121 -18.823 -1.428 1.00 88.81 80 THR A O 1
ATOM 649 N N . GLN A 1 81 ? -8.902 -16.980 -0.404 1.00 78.88 81 GLN A N 1
ATOM 650 C CA . GLN A 1 81 ? -10.258 -17.030 -0.970 1.00 78.88 81 GLN A CA 1
ATOM 651 C C . GLN A 1 81 ? -10.433 -16.165 -2.233 1.00 78.88 81 GLN A C 1
ATOM 653 O O . GLN A 1 81 ? -11.526 -16.146 -2.802 1.00 78.88 81 GLN A O 1
ATOM 658 N N . LEU A 1 82 ? -9.379 -15.461 -2.666 1.00 66.50 82 LEU A N 1
ATOM 659 C CA . LEU A 1 82 ? -9.329 -14.616 -3.870 1.00 66.50 82 LEU A CA 1
ATOM 660 C C . LEU A 1 82 ? -8.725 -15.345 -5.071 1.00 66.50 82 LEU A C 1
ATOM 662 O O . LEU A 1 82 ? -9.196 -15.066 -6.198 1.00 66.50 82 LEU A O 1
#

Foldseek 3Di:
DDQDKAWPDFDWADPDPQKIKTKTKIFGPDADVPDPGRIDIDIDIGGPDPAAWDDQDPDIDHDDDDDPVVVVVVNVVSVVND